Protein AF-A0A957ZXK3-F1 (afdb_monomer)

Mean predicted aligned error: 11.96 Å

Sequence (68 aa):
QSFIPAAIMTDGGPENATLFAVLHIYRQGFQFFNMGYASALAWELFVIVVGFTVLQFYISRRWVYYES

pLDDT: mean 74.5, std 16.23, range [42.0, 94.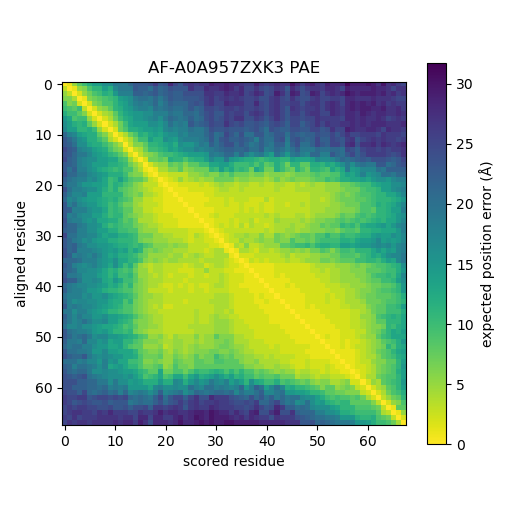75]

Structure (mmCIF, N/CA/C/O backbone):
data_AF-A0A957ZXK3-F1
#
_entry.id   AF-A0A957ZXK3-F1
#
loop_
_atom_site.group_PDB
_atom_site.id
_atom_site.type_symbol
_atom_site.label_atom_id
_atom_site.label_alt_id
_atom_site.label_comp_id
_atom_site.label_asym_id
_atom_site.label_entity_id
_atom_site.label_seq_id
_atom_site.pdbx_PDB_ins_code
_atom_site.Cartn_x
_atom_site.Cartn_y
_atom_site.Cartn_z
_atom_site.occupancy
_atom_site.B_iso_or_equiv
_atom_site.auth_seq_id
_atom_site.auth_comp_id
_atom_site.auth_asym_id
_atom_site.auth_atom_id
_atom_site.pdbx_PDB_model_num
ATOM 1 N N . GLN A 1 1 ? 2.359 37.052 5.053 1.00 42.00 1 GLN A N 1
ATOM 2 C CA . GLN A 1 1 ? 1.837 36.109 4.043 1.00 42.00 1 GLN A CA 1
ATOM 3 C C . GLN A 1 1 ? 1.508 34.823 4.784 1.00 42.00 1 GLN A C 1
ATOM 5 O O . GLN A 1 1 ? 2.414 34.211 5.330 1.00 42.00 1 GLN A O 1
ATOM 10 N N . SER A 1 2 ? 0.218 34.537 4.965 1.00 43.41 2 SER A N 1
ATOM 11 C CA . SER A 1 2 ? -0.267 33.396 5.749 1.00 43.41 2 SER A CA 1
ATOM 12 C C . SER A 1 2 ? -0.280 32.158 4.857 1.00 43.41 2 SER A C 1
ATOM 14 O O . SER A 1 2 ? -1.047 32.106 3.898 1.00 43.41 2 SER A O 1
ATOM 16 N N . PHE A 1 3 ? 0.589 31.192 5.140 1.00 60.56 3 PHE A N 1
ATOM 17 C CA . PHE A 1 3 ? 0.552 29.877 4.513 1.00 60.56 3 PHE A CA 1
ATOM 18 C C . PHE A 1 3 ? -0.452 29.027 5.286 1.00 60.56 3 PHE A C 1
ATOM 20 O O . PHE A 1 3 ? -0.104 28.370 6.263 1.00 60.56 3 PHE A O 1
ATOM 27 N N . ILE A 1 4 ? -1.718 29.086 4.880 1.00 59.12 4 ILE A N 1
ATOM 28 C CA . ILE A 1 4 ? -2.698 28.088 5.303 1.00 59.12 4 ILE A CA 1
ATOM 29 C C . ILE A 1 4 ? -2.267 26.783 4.631 1.00 59.12 4 ILE A C 1
ATOM 31 O O . ILE A 1 4 ? -2.211 26.743 3.398 1.00 59.12 4 ILE A O 1
ATOM 35 N N . PRO A 1 5 ? -1.941 25.717 5.380 1.00 56.44 5 PRO A N 1
ATOM 36 C CA . PRO A 1 5 ? -1.712 24.431 4.763 1.00 56.44 5 PRO A CA 1
ATOM 37 C C . PRO A 1 5 ? -3.047 24.015 4.150 1.00 56.44 5 PRO A C 1
ATOM 39 O O . PRO A 1 5 ? -3.996 23.691 4.865 1.00 56.44 5 PRO A O 1
ATOM 42 N N . ALA A 1 6 ? -3.120 23.968 2.823 1.00 50.56 6 ALA A N 1
ATOM 43 C CA . ALA A 1 6 ? -4.195 23.320 2.071 1.00 50.56 6 ALA A CA 1
ATOM 44 C C . ALA A 1 6 ? -4.263 21.790 2.327 1.00 50.56 6 ALA A C 1
ATOM 46 O O . ALA A 1 6 ? -4.817 21.039 1.534 1.00 50.56 6 ALA A O 1
ATOM 47 N N . ALA A 1 7 ? -3.709 21.323 3.449 1.00 52.81 7 ALA A N 1
ATOM 48 C CA . ALA A 1 7 ? -3.724 19.951 3.924 1.00 52.81 7 ALA A CA 1
ATOM 49 C C . ALA A 1 7 ? -5.032 19.583 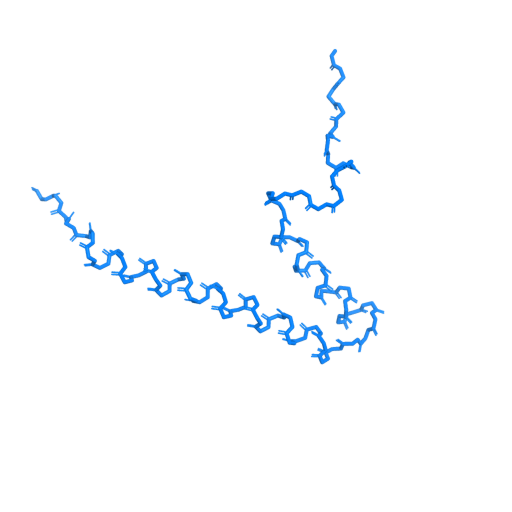4.647 1.00 52.81 7 ALA A C 1
ATOM 51 O O . ALA A 1 7 ? -5.259 18.410 4.906 1.00 52.81 7 ALA A O 1
ATOM 52 N N . ILE A 1 8 ? -5.887 20.562 4.980 1.00 52.78 8 ILE A N 1
ATOM 53 C CA . ILE A 1 8 ? -7.139 20.318 5.724 1.00 52.78 8 ILE A CA 1
ATOM 54 C C . ILE A 1 8 ? -8.380 20.375 4.809 1.00 52.78 8 ILE A C 1
ATOM 56 O O . ILE A 1 8 ? -9.430 19.861 5.171 1.00 52.78 8 ILE A O 1
ATOM 60 N N . MET A 1 9 ? -8.280 20.969 3.610 1.00 46.34 9 MET A N 1
ATOM 61 C CA . MET A 1 9 ? -9.434 21.181 2.711 1.00 46.34 9 MET A CA 1
ATOM 62 C C . MET A 1 9 ? -9.509 20.221 1.521 1.00 46.34 9 MET A C 1
ATOM 64 O O . MET A 1 9 ? -10.498 20.244 0.794 1.00 46.34 9 MET A O 1
ATOM 68 N N . THR A 1 10 ? -8.504 19.373 1.307 1.00 56.91 10 THR A N 1
ATOM 69 C CA . THR A 1 10 ? -8.632 18.279 0.342 1.00 56.91 10 THR A CA 1
ATOM 70 C C . THR A 1 10 ? -8.830 17.000 1.130 1.00 56.91 10 THR A C 1
ATOM 72 O O . THR A 1 10 ? -7.908 16.472 1.743 1.00 56.91 10 THR A O 1
ATOM 75 N N . ASP A 1 11 ? -10.075 16.550 1.154 1.00 53.22 11 ASP A N 1
ATOM 76 C CA . ASP A 1 1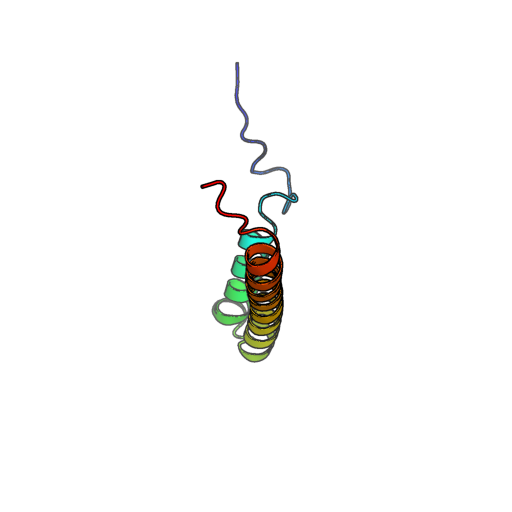1 ? -10.566 15.308 1.746 1.00 53.22 11 ASP A CA 1
ATOM 77 C C . ASP A 1 11 ? -9.980 14.069 1.020 1.00 53.22 11 ASP A C 1
ATOM 79 O O . ASP A 1 11 ? -10.701 13.217 0.516 1.00 53.22 11 ASP A O 1
ATOM 83 N N . GLY A 1 12 ? -8.646 14.003 0.886 1.00 51.75 12 GLY A N 1
ATOM 84 C CA . GLY A 1 12 ? -7.918 12.961 0.155 1.00 51.75 12 GLY A CA 1
ATOM 85 C C . GLY A 1 12 ? -7.543 13.315 -1.290 1.00 51.75 12 GLY A C 1
ATOM 86 O O . GLY A 1 12 ? -7.778 12.522 -2.197 1.00 51.75 12 GLY A O 1
ATOM 87 N N . GLY A 1 13 ? -6.940 14.487 -1.525 1.0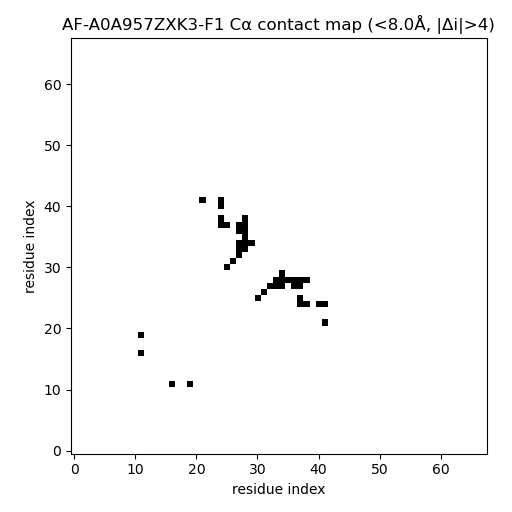0 54.47 13 GLY A N 1
ATOM 88 C CA . GLY A 1 13 ? -6.388 14.856 -2.839 1.00 54.47 13 GLY A CA 1
ATOM 89 C C . GLY A 1 13 ? -5.249 13.933 -3.345 1.00 54.47 13 GLY A C 1
ATOM 90 O O . GLY A 1 13 ? -4.588 13.261 -2.547 1.00 54.47 13 GLY A O 1
ATOM 91 N N . PRO A 1 14 ? -4.983 13.927 -4.671 1.00 54.69 14 PRO A N 1
ATOM 92 C CA . PRO A 1 14 ? -4.346 12.835 -5.432 1.00 54.69 14 PRO A CA 1
ATOM 93 C C . PRO A 1 14 ? -2.880 12.522 -5.095 1.00 54.69 14 PRO A C 1
ATOM 95 O O . PRO A 1 14 ? -2.392 11.465 -5.483 1.00 54.69 14 PRO A O 1
ATOM 98 N N . GLU A 1 15 ? -2.181 13.383 -4.352 1.00 53.44 15 GLU A N 1
ATOM 99 C CA . GLU A 1 15 ? -0.801 13.120 -3.914 1.00 53.44 15 GLU A CA 1
ATOM 100 C C . GLU A 1 15 ? -0.703 12.164 -2.716 1.00 53.44 15 GLU A C 1
ATOM 102 O O . GLU A 1 15 ? 0.326 11.523 -2.529 1.00 53.44 15 GLU A O 1
ATOM 107 N N . ASN A 1 16 ? -1.772 12.004 -1.926 1.00 58.84 16 ASN A N 1
ATOM 108 C CA . ASN A 1 16 ? -1.757 11.184 -0.708 1.00 58.84 16 ASN A CA 1
ATOM 109 C C . ASN A 1 16 ? -2.743 10.012 -0.761 1.00 58.84 16 ASN A C 1
ATOM 111 O O . ASN A 1 16 ? -3.050 9.421 0.275 1.00 58.84 16 ASN A O 1
ATOM 115 N N . ALA A 1 17 ? -3.227 9.645 -1.952 1.00 61.38 17 ALA A N 1
ATOM 116 C CA . ALA A 1 17 ? -4.165 8.535 -2.126 1.00 61.38 17 ALA A CA 1
ATOM 117 C C . ALA A 1 17 ? -3.635 7.232 -1.497 1.00 61.38 17 ALA A C 1
ATOM 119 O O . ALA A 1 17 ? -4.389 6.505 -0.854 1.00 61.38 17 ALA A O 1
ATOM 120 N N . THR A 1 18 ? -2.324 6.981 -1.580 1.00 67.50 18 THR A N 1
ATOM 121 C CA . THR A 1 18 ? -1.676 5.812 -0.965 1.00 67.50 18 THR A CA 1
ATOM 122 C C . THR A 1 18 ? -1.677 5.878 0.564 1.00 67.50 18 THR A C 1
ATOM 124 O O . THR A 1 18 ? -1.996 4.888 1.220 1.00 67.50 18 THR A O 1
ATOM 127 N N . LEU A 1 19 ? -1.381 7.046 1.151 1.00 72.00 19 LEU A N 1
ATOM 128 C CA . LEU A 1 19 ? -1.472 7.251 2.603 1.00 72.00 19 LEU A CA 1
ATOM 129 C C . LEU A 1 19 ? -2.912 7.070 3.088 1.00 72.00 19 LEU A C 1
ATOM 131 O O . LEU A 1 19 ? -3.143 6.466 4.135 1.00 72.00 19 LEU A O 1
ATOM 135 N N . PHE A 1 20 ? -3.882 7.542 2.306 1.00 77.50 20 PHE A N 1
ATOM 136 C CA . PHE A 1 20 ? -5.296 7.407 2.626 1.00 77.50 20 PHE A CA 1
ATOM 137 C C . PHE A 1 20 ? -5.784 5.960 2.507 1.00 77.50 20 PHE A C 1
ATOM 139 O O . PHE A 1 20 ? -6.523 5.499 3.373 1.00 77.50 20 PHE A O 1
ATOM 146 N N . ALA A 1 21 ? -5.332 5.215 1.495 1.00 78.31 21 ALA A N 1
ATOM 147 C CA . ALA A 1 21 ? -5.665 3.803 1.324 1.00 78.31 21 ALA A CA 1
ATOM 148 C C . ALA A 1 21 ? -5.148 2.956 2.501 1.00 78.31 21 ALA A C 1
ATOM 150 O O . ALA A 1 21 ? -5.905 2.185 3.094 1.00 78.31 21 ALA A O 1
ATOM 151 N N . VAL A 1 22 ? -3.893 3.167 2.915 1.00 83.12 22 VAL A N 1
ATOM 152 C CA . VAL A 1 22 ? -3.311 2.500 4.094 1.00 83.12 22 VAL A CA 1
ATOM 153 C C . VAL A 1 22 ? -4.036 2.912 5.380 1.00 83.12 22 VAL A C 1
ATOM 155 O O . VAL A 1 22 ? -4.357 2.062 6.212 1.00 83.12 22 VAL A O 1
ATOM 158 N N . LEU A 1 23 ? -4.364 4.199 5.532 1.00 83.94 23 LEU A N 1
ATOM 159 C CA . LEU A 1 23 ? -5.142 4.691 6.669 1.00 83.94 23 LEU A CA 1
ATOM 160 C C . LEU A 1 23 ? -6.546 4.070 6.705 1.00 83.94 23 LEU A C 1
ATOM 162 O O . LEU A 1 23 ? -7.028 3.715 7.779 1.00 83.94 23 LEU A O 1
ATOM 166 N N . HIS A 1 24 ? -7.199 3.898 5.557 1.00 83.75 24 HIS A N 1
ATOM 167 C CA . HIS A 1 24 ? -8.514 3.268 5.465 1.00 83.75 24 HIS A CA 1
ATOM 168 C C . HIS A 1 24 ? -8.466 1.793 5.886 1.00 83.75 24 HIS A C 1
ATOM 170 O O . HIS A 1 24 ? -9.290 1.367 6.695 1.00 83.75 24 HIS A O 1
ATOM 176 N N . ILE A 1 25 ? -7.459 1.040 5.432 1.00 85.88 25 ILE A N 1
ATOM 177 C CA . ILE A 1 25 ? -7.211 -0.348 5.861 1.00 85.88 25 ILE A CA 1
ATOM 178 C C . ILE A 1 25 ? -7.002 -0.424 7.372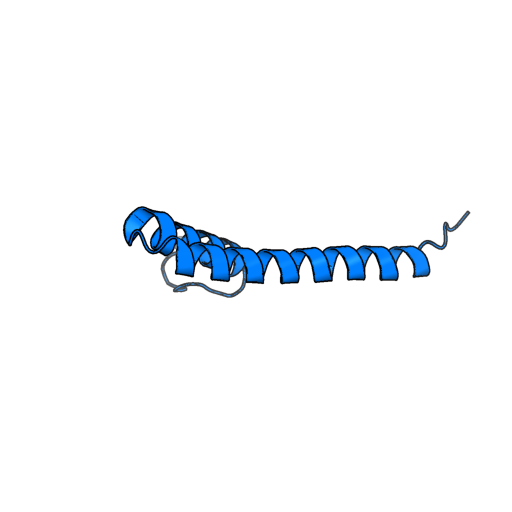 1.00 85.88 25 ILE A C 1
ATOM 180 O O . ILE A 1 25 ? -7.608 -1.263 8.040 1.00 85.88 25 ILE A O 1
ATOM 184 N N . TYR A 1 26 ? -6.187 0.477 7.923 1.00 84.44 26 TYR A N 1
ATOM 185 C CA . TYR A 1 26 ? -5.930 0.532 9.358 1.00 84.44 26 TYR A CA 1
ATOM 186 C C . TYR A 1 26 ? -7.215 0.786 10.151 1.00 84.44 26 TYR A C 1
ATOM 188 O O . TYR A 1 26 ? -7.506 0.075 11.113 1.00 84.44 26 TYR A O 1
ATOM 196 N N . ARG A 1 27 ? -8.033 1.753 9.724 1.00 84.12 27 ARG A N 1
ATOM 197 C CA . ARG A 1 27 ? -9.327 2.026 10.360 1.00 84.12 27 ARG A CA 1
ATOM 198 C C . ARG A 1 27 ? -10.251 0.812 10.289 1.00 84.12 27 ARG A C 1
ATOM 200 O O . ARG A 1 27 ? -10.817 0.421 11.305 1.00 84.12 27 ARG A O 1
ATOM 207 N N . GLN A 1 28 ? -10.367 0.168 9.132 1.00 85.88 28 GLN A N 1
ATOM 208 C CA . GLN A 1 28 ? -11.211 -1.020 8.983 1.00 85.88 28 GLN A CA 1
ATOM 209 C C . GLN A 1 28 ? -10.739 -2.189 9.857 1.00 85.88 28 GLN A C 1
ATOM 211 O O . GLN A 1 28 ? -11.558 -2.822 10.519 1.00 85.88 28 GLN A O 1
ATOM 216 N N . GLY A 1 29 ? -9.432 -2.443 9.927 1.00 83.75 29 GLY A N 1
ATOM 217 C CA . GLY A 1 29 ? -8.876 -3.574 10.673 1.00 83.75 29 GLY A CA 1
ATOM 218 C C . GLY A 1 29 ? -8.816 -3.360 12.185 1.00 83.75 29 GLY A C 1
ATOM 219 O O . GLY A 1 29 ? -9.093 -4.292 12.936 1.00 83.75 29 GLY A O 1
ATOM 220 N N . PHE A 1 30 ? -8.485 -2.144 12.632 1.00 82.31 30 PHE A N 1
ATOM 221 C CA . PHE A 1 30 ? -8.200 -1.845 14.042 1.00 82.31 30 PHE A CA 1
ATOM 222 C C . PHE A 1 30 ? -9.264 -0.989 14.737 1.00 82.31 30 PHE A C 1
ATOM 224 O O . PHE A 1 30 ? -9.438 -1.137 15.942 1.00 82.31 30 PHE A O 1
ATOM 231 N N . GLN A 1 31 ? -9.981 -0.104 14.028 1.00 80.56 31 GLN A N 1
ATOM 232 C CA . GLN A 1 31 ? -11.095 0.651 14.631 1.00 80.56 31 GLN A CA 1
ATOM 233 C C . GLN A 1 31 ? -12.423 -0.092 14.503 1.00 80.56 31 GLN A C 1
ATOM 235 O O . GLN A 1 31 ? -13.170 -0.177 15.472 1.00 80.56 31 GLN A O 1
ATOM 240 N N . PHE A 1 32 ? -12.721 -0.620 13.315 1.00 84.31 32 PHE A N 1
ATOM 241 C CA . PHE A 1 32 ? 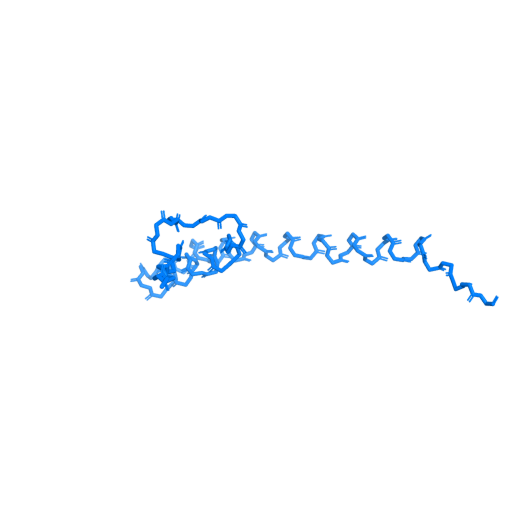-13.988 -1.307 13.051 1.00 84.31 32 PHE A CA 1
ATOM 242 C C . PHE A 1 32 ? -13.918 -2.821 13.289 1.00 84.31 32 PHE A C 1
ATOM 244 O O . PHE A 1 32 ? -14.933 -3.494 13.157 1.00 84.31 32 PHE A O 1
ATOM 251 N N . PHE A 1 33 ? -12.739 -3.358 13.635 1.00 83.88 33 PHE A N 1
ATOM 252 C CA . PHE A 1 33 ? -12.480 -4.796 13.821 1.00 83.88 33 PHE A CA 1
ATOM 253 C C . PHE A 1 33 ? -12.880 -5.678 12.620 1.00 83.88 33 PHE A C 1
ATOM 255 O O . PHE A 1 33 ? -12.971 -6.901 12.727 1.00 83.88 33 PHE A O 1
ATOM 262 N N . ASN A 1 34 ? -13.032 -5.081 11.436 1.00 86.06 34 ASN A N 1
ATOM 263 C CA . ASN A 1 34 ? -13.319 -5.760 10.179 1.00 86.06 34 ASN A CA 1
ATOM 264 C C . ASN A 1 34 ? -12.015 -6.250 9.537 1.00 86.06 34 ASN A C 1
ATOM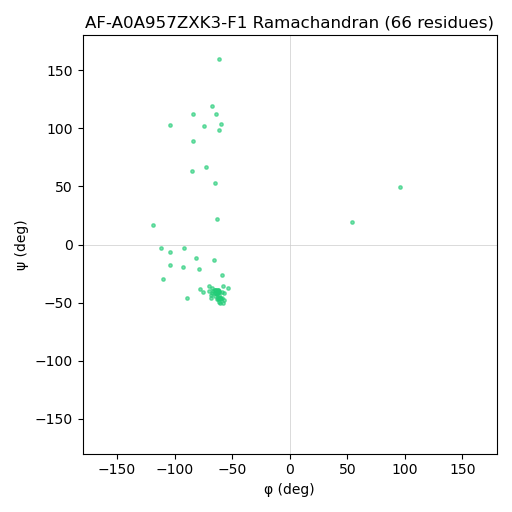 266 O O . ASN A 1 34 ? -11.638 -5.824 8.442 1.00 86.06 34 ASN A O 1
ATOM 270 N N . MET A 1 35 ? -11.313 -7.164 10.215 1.00 84.94 35 MET A N 1
ATOM 271 C CA . MET A 1 35 ? -10.025 -7.692 9.743 1.00 84.94 35 MET A CA 1
ATOM 272 C C . MET A 1 35 ? -10.114 -8.345 8.357 1.00 84.94 35 MET A C 1
ATOM 274 O O . MET A 1 35 ? -9.191 -8.186 7.566 1.00 84.94 35 MET A O 1
ATOM 278 N N . GLY A 1 36 ? -11.221 -9.025 8.034 1.00 87.19 36 GLY A N 1
ATOM 279 C CA . GLY A 1 36 ? -11.409 -9.658 6.720 1.00 87.19 36 GLY A CA 1
ATOM 280 C C . GLY A 1 36 ? -11.547 -8.657 5.568 1.00 87.19 36 GLY A C 1
ATOM 281 O O . GLY A 1 36 ? -11.018 -8.878 4.484 1.00 87.19 36 GLY A O 1
ATOM 282 N N . TYR A 1 37 ? -12.216 -7.526 5.801 1.00 88.00 37 TYR A N 1
ATOM 283 C CA . TYR A 1 37 ? -12.329 -6.468 4.795 1.00 88.00 37 TYR A CA 1
ATOM 284 C C . TYR A 1 37 ? -11.015 -5.689 4.664 1.00 88.00 37 TYR A C 1
ATOM 286 O O . TYR A 1 37 ? -10.554 -5.402 3.561 1.00 88.00 37 TYR A O 1
ATOM 294 N N . ALA A 1 38 ? -10.361 -5.413 5.795 1.00 87.88 38 ALA A N 1
ATOM 295 C CA . ALA A 1 38 ? -9.058 -4.765 5.817 1.00 87.88 38 ALA A CA 1
ATOM 296 C C . ALA A 1 38 ? -7.978 -5.590 5.094 1.00 87.88 38 ALA A C 1
ATOM 298 O O . ALA A 1 38 ? -7.171 -5.022 4.359 1.00 87.88 38 ALA A O 1
ATOM 299 N N . SER A 1 39 ? -7.971 -6.918 5.254 1.00 88.06 39 SER A N 1
ATOM 300 C CA . SER A 1 39 ? -7.006 -7.788 4.573 1.00 88.06 39 SER A CA 1
ATOM 301 C C . SER A 1 39 ? -7.251 -7.877 3.065 1.00 88.06 39 SER A C 1
ATOM 303 O O . SER A 1 39 ? -6.282 -7.897 2.308 1.00 88.06 39 SER A O 1
ATOM 305 N N . ALA A 1 40 ? -8.510 -7.855 2.613 1.00 92.06 40 ALA A N 1
ATOM 306 C CA . ALA A 1 40 ? -8.845 -7.808 1.188 1.00 92.06 40 ALA A CA 1
ATOM 307 C C . ALA A 1 40 ? -8.313 -6.529 0.519 1.00 92.06 40 ALA A C 1
ATOM 309 O O . ALA A 1 40 ? -7.643 -6.601 -0.511 1.00 92.06 40 ALA A O 1
ATOM 310 N N . LEU A 1 41 ? -8.527 -5.373 1.153 1.00 89.31 41 LEU A N 1
ATOM 311 C CA . LEU A 1 41 ? -7.999 -4.087 0.687 1.00 89.31 41 LEU A CA 1
ATOM 312 C C . LEU A 1 41 ? -6.459 -4.042 0.703 1.00 89.31 41 LEU A C 1
ATOM 314 O O . LEU A 1 41 ? -5.833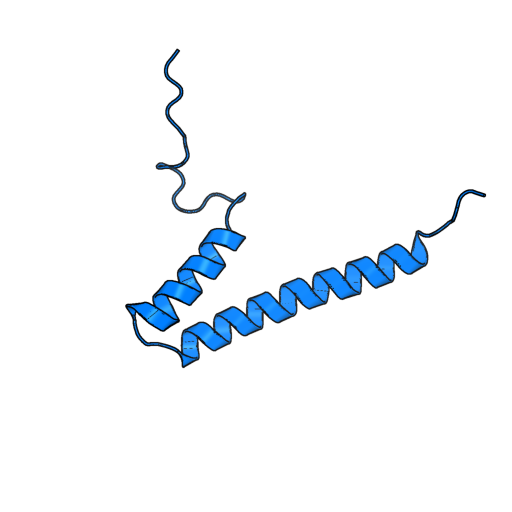 -3.500 -0.207 1.00 89.31 41 LEU A O 1
ATOM 318 N N . ALA A 1 42 ? -5.827 -4.630 1.724 1.00 89.38 42 ALA A N 1
ATOM 319 C CA . ALA A 1 42 ? -4.369 -4.728 1.792 1.00 89.38 42 ALA A CA 1
ATOM 320 C C . ALA A 1 42 ? -3.798 -5.611 0.673 1.00 89.38 42 ALA A C 1
ATOM 322 O O . ALA A 1 42 ? -2.764 -5.282 0.091 1.00 89.38 42 ALA A O 1
ATOM 323 N N . TRP A 1 43 ? -4.480 -6.713 0.352 1.00 92.69 43 TRP A N 1
ATOM 324 C CA . TRP A 1 43 ? -4.088 -7.608 -0.732 1.00 92.69 43 TRP A CA 1
ATOM 325 C C . TRP A 1 43 ? -4.208 -6.943 -2.106 1.00 92.69 43 TRP A C 1
ATOM 327 O O . TRP A 1 43 ? -3.315 -7.095 -2.938 1.00 92.69 43 TRP A O 1
ATOM 337 N N . GLU A 1 44 ? -5.260 -6.159 -2.338 1.00 91.81 44 GLU A N 1
ATOM 338 C CA . GLU A 1 44 ? -5.413 -5.375 -3.568 1.00 91.81 44 GLU A CA 1
ATOM 339 C C . GLU A 1 44 ? -4.238 -4.406 -3.768 1.00 91.81 44 GLU A C 1
ATOM 341 O O . GLU A 1 44 ? -3.579 -4.434 -4.811 1.00 91.81 44 GLU A O 1
ATOM 346 N N . LEU A 1 45 ? -3.899 -3.616 -2.742 1.00 89.44 45 LEU A N 1
ATOM 347 C CA . LEU A 1 45 ? -2.728 -2.732 -2.780 1.00 89.44 45 LEU A CA 1
ATOM 348 C C . LEU A 1 45 ? -1.428 -3.501 -3.025 1.00 89.44 45 LEU A C 1
ATOM 350 O O . LEU A 1 45 ? -0.580 -3.047 -3.793 1.00 89.44 45 LEU A O 1
ATOM 354 N N . PHE A 1 46 ? -1.270 -4.666 -2.397 1.00 90.94 46 PHE A N 1
ATOM 355 C CA . PHE A 1 46 ? -0.096 -5.508 -2.589 1.00 90.94 46 PHE A CA 1
ATOM 356 C C . PHE A 1 46 ? 0.060 -5.935 -4.054 1.00 90.94 46 PHE A C 1
ATOM 358 O O . PHE A 1 46 ? 1.142 -5.783 -4.624 1.00 90.94 46 PHE A O 1
ATOM 365 N N . VAL A 1 47 ? -1.018 -6.400 -4.690 1.00 94.75 47 VAL A N 1
ATOM 366 C CA . VAL A 1 47 ? -1.006 -6.803 -6.105 1.00 94.75 47 VAL A CA 1
ATOM 367 C C . VAL A 1 47 ? -0.665 -5.624 -7.016 1.00 94.75 47 VAL A C 1
ATOM 369 O O . VAL A 1 47 ? 0.130 -5.789 -7.941 1.00 94.75 47 VAL A O 1
ATOM 372 N N . ILE A 1 48 ? -1.204 -4.434 -6.741 1.00 91.56 48 ILE A N 1
ATOM 373 C CA . ILE A 1 48 ? -0.907 -3.217 -7.510 1.00 91.56 48 ILE A CA 1
ATOM 374 C C . ILE A 1 48 ? 0.588 -2.881 -7.431 1.00 91.56 48 ILE A C 1
ATOM 376 O O . ILE A 1 48 ? 1.238 -2.696 -8.462 1.00 91.56 48 ILE A O 1
ATOM 380 N N . VAL A 1 49 ? 1.156 -2.847 -6.221 1.00 89.88 49 VAL A N 1
ATOM 381 C CA . VAL A 1 49 ? 2.577 -2.525 -6.013 1.00 89.88 49 VAL A CA 1
ATOM 382 C C . VAL A 1 49 ? 3.473 -3.571 -6.667 1.00 89.88 49 VAL A C 1
ATOM 384 O O . VAL A 1 49 ? 4.387 -3.203 -7.40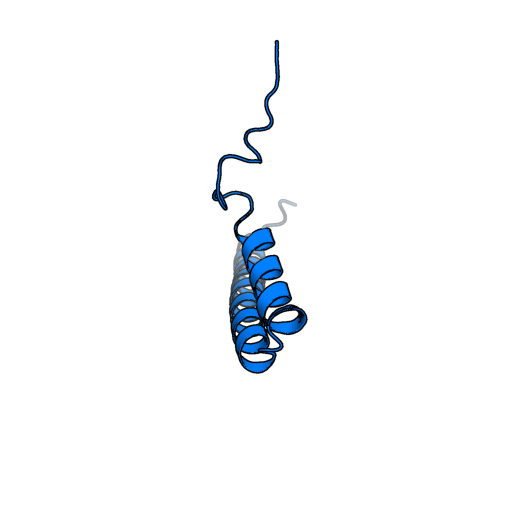1 1.00 89.88 49 VAL A O 1
ATOM 387 N N . VAL A 1 50 ? 3.192 -4.862 -6.472 1.00 93.31 50 VAL A N 1
ATOM 388 C CA . VAL A 1 50 ? 3.952 -5.951 -7.106 1.00 93.31 50 VAL A CA 1
ATOM 389 C C . VAL A 1 50 ? 3.848 -5.876 -8.627 1.00 93.31 50 VAL A C 1
ATOM 391 O O . VAL A 1 50 ? 4.857 -6.039 -9.310 1.00 93.31 50 VAL A O 1
ATOM 394 N N . GLY A 1 51 ? 2.666 -5.577 -9.166 1.00 94.69 51 GLY A N 1
ATOM 395 C CA . GLY A 1 51 ? 2.461 -5.360 -10.595 1.00 94.69 51 GLY A CA 1
ATOM 396 C C . GLY A 1 51 ? 3.355 -4.244 -11.131 1.00 94.69 51 GLY A C 1
ATOM 397 O O . GLY A 1 51 ? 4.066 -4.451 -12.115 1.00 94.69 51 GLY A O 1
ATOM 398 N N . PHE A 1 52 ? 3.403 -3.098 -10.445 1.00 90.88 52 PHE A N 1
ATOM 399 C CA . PHE A 1 52 ? 4.312 -2.006 -10.797 1.00 90.88 52 PHE A CA 1
ATOM 400 C C . PHE A 1 52 ? 5.784 -2.381 -10.636 1.00 90.88 52 PHE A C 1
ATOM 402 O O . PHE A 1 52 ? 6.577 -2.049 -11.512 1.00 90.88 52 PHE A O 1
ATOM 409 N N . THR A 1 53 ? 6.167 -3.089 -9.572 1.00 90.19 53 THR A N 1
ATOM 410 C CA . THR A 1 53 ? 7.547 -3.551 -9.375 1.00 90.19 53 THR A CA 1
ATOM 411 C C . THR A 1 53 ? 7.975 -4.486 -10.506 1.00 90.19 53 THR A C 1
ATOM 413 O O . THR A 1 53 ? 9.014 -4.268 -11.122 1.00 90.19 53 THR A O 1
ATOM 416 N N . VAL A 1 54 ? 7.169 -5.493 -10.845 1.00 91.69 54 VAL A N 1
ATOM 417 C CA . VAL A 1 54 ? 7.469 -6.428 -11.941 1.00 91.69 54 VAL A CA 1
ATOM 418 C C . VAL A 1 54 ? 7.520 -5.698 -13.280 1.00 91.69 54 VAL A C 1
ATOM 420 O O . VAL A 1 54 ? 8.443 -5.926 -14.065 1.00 91.69 54 VAL A O 1
ATOM 423 N N . LEU A 1 55 ? 6.579 -4.784 -13.529 1.00 90.25 55 LEU A N 1
ATOM 424 C CA . LEU A 1 55 ? 6.570 -3.954 -14.731 1.00 90.25 55 LEU A CA 1
ATOM 425 C C . LEU A 1 55 ? 7.836 -3.091 -14.822 1.00 90.25 55 LEU A C 1
ATOM 427 O O . LEU A 1 55 ? 8.483 -3.062 -15.867 1.00 90.25 55 LEU A O 1
ATOM 431 N N . GLN A 1 56 ? 8.227 -2.445 -13.723 1.00 87.56 56 GLN A N 1
ATOM 432 C CA . GLN A 1 56 ? 9.436 -1.630 -13.634 1.00 87.56 56 GLN A CA 1
ATOM 433 C C . GLN A 1 56 ? 10.686 -2.473 -13.893 1.00 87.56 56 GLN A C 1
ATOM 435 O O . GLN A 1 56 ? 11.530 -2.065 -14.684 1.00 87.56 56 GLN A O 1
ATOM 440 N N . PHE A 1 57 ? 10.783 -3.679 -13.330 1.00 86.75 57 PHE A N 1
ATOM 441 C CA . PHE A 1 57 ? 11.889 -4.602 -13.604 1.00 86.75 57 PHE A CA 1
ATOM 442 C C . PHE A 1 57 ? 11.917 -5.093 -15.061 1.00 86.75 57 PHE A C 1
ATOM 444 O O . PHE A 1 57 ? 12.996 -5.204 -15.651 1.00 86.75 57 PHE A O 1
ATOM 451 N N . TYR A 1 58 ? 10.757 -5.371 -15.663 1.00 84.88 58 TYR A N 1
ATOM 452 C CA . TYR A 1 58 ? 10.660 -5.804 -17.061 1.00 84.88 58 TYR A CA 1
ATOM 453 C C . TYR A 1 58 ? 11.063 -4.688 -18.034 1.00 84.88 58 TYR A C 1
ATOM 455 O O . TYR A 1 58 ? 11.805 -4.936 -18.987 1.00 84.88 58 TYR A O 1
ATOM 463 N N . ILE A 1 59 ? 10.626 -3.452 -17.771 1.00 82.81 59 ILE A N 1
ATOM 464 C CA . ILE A 1 59 ? 11.009 -2.270 -18.552 1.00 82.81 59 ILE A CA 1
ATOM 465 C C . ILE A 1 59 ? 12.493 -1.951 -18.337 1.00 82.81 59 ILE A C 1
ATOM 467 O O . ILE A 1 59 ? 13.211 -1.774 -19.319 1.00 82.81 59 ILE A O 1
ATOM 471 N N . SER A 1 60 ? 12.986 -1.964 -17.093 1.00 73.56 60 SER A N 1
ATOM 472 C CA . SER A 1 60 ? 14.409 -1.755 -16.789 1.00 73.56 60 SER A CA 1
ATOM 473 C C . SER A 1 60 ? 15.299 -2.773 -17.504 1.00 73.56 60 SER A C 1
ATOM 475 O O . SER A 1 60 ? 16.294 -2.379 -18.095 1.00 73.56 60 SER A O 1
ATOM 477 N N . ARG A 1 61 ? 14.927 -4.059 -17.576 1.00 63.94 61 ARG A N 1
ATOM 478 C CA . ARG A 1 61 ? 15.678 -5.053 -18.375 1.00 63.94 61 ARG A CA 1
ATOM 479 C C . ARG A 1 61 ? 15.781 -4.710 -19.865 1.00 63.94 61 ARG A C 1
ATOM 481 O O . ARG A 1 61 ? 16.708 -5.171 -20.519 1.00 63.94 61 ARG A O 1
ATOM 488 N N . ARG A 1 62 ? 14.829 -3.944 -20.401 1.00 62.50 62 ARG A N 1
ATOM 489 C CA . ARG A 1 62 ? 14.772 -3.542 -21.814 1.00 62.50 62 ARG A CA 1
ATOM 490 C C . ARG A 1 62 ? 15.455 -2.192 -22.078 1.00 62.50 62 ARG A C 1
ATOM 492 O O . ARG A 1 62 ? 15.784 -1.918 -23.224 1.00 62.50 62 ARG A O 1
ATOM 499 N N . TRP A 1 63 ? 15.656 -1.383 -21.033 1.00 58.75 63 TRP A N 1
ATOM 500 C CA . TRP A 1 63 ? 16.238 -0.033 -21.083 1.00 58.75 63 TRP A CA 1
ATOM 501 C C . TRP A 1 63 ? 17.620 0.085 -20.426 1.00 58.75 63 TRP A C 1
ATOM 503 O O . TRP A 1 63 ? 18.236 1.141 -20.520 1.00 58.75 63 TRP A O 1
ATOM 513 N N . VAL A 1 64 ? 18.150 -0.982 -19.816 1.00 61.44 64 VAL A N 1
ATOM 514 C CA . VAL A 1 64 ? 19.573 -1.085 -19.446 1.00 61.44 64 VAL A CA 1
ATOM 515 C C . VAL A 1 64 ? 20.389 -1.303 -20.729 1.00 61.44 64 VAL A C 1
ATOM 517 O O . VAL A 1 64 ? 20.971 -2.356 -20.970 1.00 61.44 64 VAL A O 1
ATOM 520 N N . TYR A 1 65 ? 20.411 -0.291 -21.594 1.00 54.81 65 TYR A N 1
ATOM 521 C CA . TYR A 1 65 ? 21.626 0.021 -22.324 1.00 54.81 65 TYR A CA 1
ATOM 522 C C . TYR A 1 65 ? 22.533 0.690 -21.293 1.00 54.81 65 TYR A C 1
ATOM 524 O O . TYR A 1 65 ? 22.321 1.840 -20.919 1.00 54.81 65 TYR A O 1
ATOM 532 N N . TYR A 1 66 ? 23.503 -0.063 -20.773 1.00 53.44 66 TYR A N 1
ATOM 533 C CA . TYR A 1 66 ? 24.714 0.567 -20.264 1.00 53.44 66 TYR A CA 1
ATOM 534 C C . TYR A 1 66 ? 25.310 1.307 -21.463 1.00 53.44 66 TYR A C 1
ATOM 536 O O . TYR A 1 66 ? 25.833 0.669 -22.374 1.00 53.44 66 TYR A O 1
ATOM 544 N N . GLU A 1 67 ? 25.161 2.628 -21.507 1.00 51.72 67 GLU A N 1
ATOM 545 C CA . GLU A 1 67 ? 26.081 3.456 -22.278 1.00 51.72 67 GLU A CA 1
ATOM 546 C C . GLU A 1 67 ? 27.462 3.229 -21.646 1.00 51.72 67 GLU A C 1
ATOM 548 O O . GLU A 1 67 ? 27.747 3.705 -20.546 1.00 51.72 67 GLU A O 1
ATOM 553 N N . SER A 1 68 ? 28.236 2.344 -22.279 1.00 49.19 68 SER A N 1
ATOM 554 C CA . SER A 1 68 ? 29.655 2.096 -22.017 1.00 49.19 68 SER A CA 1
ATOM 555 C C . SER A 1 68 ? 30.510 3.149 -22.697 1.00 49.19 68 SER A C 1
ATOM 557 O O . SER A 1 68 ? 30.223 3.393 -23.893 1.00 49.19 68 SER A O 1
#

Solvent-accessible surface area (backbone atoms only — not comparable to full-atom values): 4105 Å² total; per-residue (Å²): 135,85,83,73,72,73,75,78,79,46,97,66,48,86,91,42,46,67,62,49,51,55,50,49,31,48,41,32,34,71,74,66,62,37,46,72,61,18,49,53,55,50,49,53,53,47,52,54,52,52,50,51,50,53,48,50,52,57,50,45,71,73,62,68,69,76,87,122

Foldseek 3Di:
DDPDPPPVVPPCDDVCVVVVLLVVLCCCCPVVVVPVVSVVSVVVVVCVVVVVVVVVVVVCVVVPPPPD

Secondary structure (DSSP, 8-state):
-----TTSSSTT-TTSHHHHHHHHHHIIIIIS--HHHHHHHHHHHHHHHHHHHHHHHHHHHHH-----

Radius of gyration: 18.27 Å; Cα contacts (8 Å, |Δi|>4): 22; chains: 1; bounding box: 44×46×37 Å